Protein AF-A0A965DMS8-F1 (afdb_monomer_lite)

Structure (mmCIF, N/CA/C/O backbone):
data_AF-A0A965DMS8-F1
#
_entry.id   AF-A0A965DMS8-F1
#
loop_
_atom_site.group_PDB
_atom_site.id
_atom_site.type_symbol
_atom_site.label_atom_id
_atom_site.label_alt_id
_atom_site.label_comp_id
_atom_site.label_asym_id
_atom_site.label_entity_id
_atom_site.label_seq_id
_atom_site.pdbx_PDB_ins_code
_atom_site.Cartn_x
_atom_site.Cartn_y
_atom_site.Cartn_z
_atom_site.occupancy
_atom_site.B_iso_or_equiv
_atom_site.auth_seq_id
_atom_site.auth_comp_id
_atom_site.auth_asym_id
_atom_site.auth_atom_id
_atom_site.pdbx_PDB_model_num
ATOM 1 N N . TRP A 1 1 ? -7.672 2.895 0.050 1.00 84.56 1 TRP A N 1
ATOM 2 C CA . TRP A 1 1 ? -6.304 2.354 0.123 1.00 84.56 1 TRP A CA 1
ATOM 3 C C . TRP A 1 1 ? -5.366 3.341 -0.479 1.00 84.56 1 TRP A C 1
ATOM 5 O O . TRP A 1 1 ? -5.833 4.090 -1.335 1.00 84.56 1 TRP A O 1
ATOM 15 N N . THR A 1 2 ? -4.100 3.275 -0.081 1.00 89.44 2 THR A N 1
ATOM 16 C CA . THR A 1 2 ? -3.085 4.033 -0.787 1.00 89.44 2 THR A CA 1
ATOM 17 C C . THR A 1 2 ? -2.890 3.461 -2.192 1.00 89.44 2 THR A C 1
ATOM 19 O O . THR A 1 2 ? -2.900 2.234 -2.360 1.00 89.44 2 THR A O 1
ATOM 22 N N . LYS A 1 3 ? -2.852 4.316 -3.214 1.00 90.88 3 LYS A N 1
ATOM 23 C CA . LYS A 1 3 ? -2.741 3.919 -4.621 1.00 90.88 3 LYS A CA 1
ATOM 24 C C . LYS A 1 3 ? -2.423 5.121 -5.509 1.00 90.88 3 LYS A C 1
ATOM 26 O O . LYS A 1 3 ? -3.055 6.159 -5.393 1.00 90.88 3 LYS A O 1
ATOM 31 N N . GLY A 1 4 ? -1.693 4.861 -6.584 1.00 91.69 4 GLY A N 1
ATOM 32 C CA . GLY A 1 4 ? -1.587 5.824 -7.670 1.00 91.69 4 GLY A CA 1
ATOM 33 C C . GLY A 1 4 ? -1.020 5.225 -8.941 1.00 91.69 4 GLY A C 1
ATOM 34 O O . GLY A 1 4 ? -1.106 4.011 -9.176 1.00 91.69 4 GLY A O 1
ATOM 35 N N . HIS A 1 5 ? -0.553 6.102 -9.819 1.00 93.31 5 HIS A N 1
ATOM 36 C CA . HIS A 1 5 ? 0.000 5.715 -11.107 1.00 93.31 5 HIS A CA 1
ATOM 37 C C . HIS A 1 5 ? 1.501 5.508 -10.986 1.00 93.31 5 HIS A C 1
ATOM 39 O O . HIS A 1 5 ? 2.166 6.130 -10.166 1.00 93.31 5 HIS A O 1
ATOM 45 N N . ARG A 1 6 ? 2.036 4.646 -11.849 1.00 94.75 6 ARG A N 1
ATOM 46 C CA . ARG A 1 6 ? 3.479 4.541 -11.996 1.00 94.75 6 ARG A CA 1
ATOM 47 C C . ARG A 1 6 ? 4.026 5.818 -12.617 1.00 94.75 6 ARG A C 1
ATOM 49 O O . ARG A 1 6 ? 3.503 6.271 -13.636 1.00 94.75 6 ARG A O 1
ATOM 56 N N . GLU A 1 7 ? 5.102 6.317 -12.037 1.00 94.06 7 GLU A N 1
ATOM 57 C CA . GLU A 1 7 ? 5.866 7.448 -12.545 1.00 94.06 7 GLU A CA 1
ATOM 58 C C . GLU A 1 7 ? 7.184 6.990 -13.175 1.00 94.06 7 GLU A C 1
ATOM 60 O O . GLU A 1 7 ? 7.650 5.872 -12.947 1.00 94.06 7 GLU A O 1
ATOM 65 N N . ASP A 1 8 ? 7.813 7.867 -13.962 1.00 95.38 8 ASP A N 1
ATOM 66 C CA . ASP A 1 8 ? 9.088 7.575 -14.635 1.00 95.38 8 ASP A CA 1
ATOM 67 C C . ASP A 1 8 ? 10.230 7.284 -13.646 1.00 95.38 8 ASP A C 1
ATOM 69 O O . ASP A 1 8 ? 11.196 6.602 -13.990 1.00 95.38 8 ASP A O 1
ATOM 73 N N . VAL A 1 9 ? 10.115 7.783 -12.411 1.00 93.50 9 VAL A N 1
ATOM 74 C CA . VAL A 1 9 ? 11.076 7.538 -11.325 1.00 93.50 9 VAL A CA 1
ATOM 75 C C . VAL A 1 9 ? 10.934 6.147 -10.701 1.00 93.50 9 VAL A C 1
ATOM 77 O O . VAL A 1 9 ? 11.868 5.670 -10.056 1.00 93.50 9 VAL A O 1
ATOM 80 N N . ASP A 1 10 ? 9.801 5.473 -10.912 1.00 94.62 10 ASP A N 1
ATOM 81 C CA . ASP A 1 10 ? 9.531 4.160 -10.340 1.00 94.62 10 ASP A CA 1
ATOM 82 C C . ASP A 1 10 ? 10.157 3.066 -11.221 1.00 94.62 10 ASP A C 1
ATOM 84 O O . ASP A 1 10 ? 9.697 2.776 -12.338 1.00 94.62 10 ASP A O 1
ATOM 88 N N . ALA A 1 11 ? 11.194 2.397 -10.711 1.00 94.44 11 ALA A N 1
ATOM 89 C CA . ALA A 1 11 ? 11.857 1.311 -11.432 1.00 94.44 11 ALA A CA 1
ATOM 90 C C . ALA A 1 11 ? 10.934 0.089 -11.604 1.00 94.44 11 ALA A C 1
ATOM 92 O O . ALA A 1 11 ? 10.925 -0.555 -12.660 1.00 94.44 11 ALA A O 1
ATOM 93 N N . THR A 1 12 ? 10.107 -0.197 -10.599 1.00 94.75 12 THR A N 1
ATOM 94 C CA . THR A 1 12 ? 9.152 -1.307 -10.569 1.00 94.75 12 THR A CA 1
ATOM 95 C C . THR A 1 12 ? 7.767 -0.858 -10.094 1.00 94.75 12 THR A C 1
ATOM 97 O O . THR A 1 12 ? 7.600 0.201 -9.501 1.00 94.75 12 THR A O 1
ATOM 100 N N . TRP A 1 13 ? 6.749 -1.697 -10.309 1.00 94.88 13 TRP A N 1
ATOM 101 C CA . TRP A 1 13 ? 5.411 -1.467 -9.744 1.00 94.88 13 TRP A CA 1
ATOM 102 C C . TRP A 1 13 ? 5.380 -1.538 -8.214 1.00 94.88 13 TRP A C 1
ATOM 104 O O . TRP A 1 13 ? 4.491 -0.956 -7.595 1.00 94.88 13 TRP A O 1
ATOM 114 N N . LEU A 1 14 ? 6.334 -2.252 -7.608 1.00 95.06 14 LEU A N 1
ATOM 115 C CA . LEU A 1 14 ? 6.478 -2.262 -6.161 1.00 95.06 14 LEU A CA 1
ATOM 116 C C . LEU A 1 14 ? 6.991 -0.904 -5.664 1.00 95.06 14 LEU A C 1
ATOM 118 O O . LEU A 1 14 ? 6.480 -0.407 -4.666 1.00 95.06 14 LEU A O 1
ATOM 122 N N . ASP A 1 15 ? 7.929 -0.279 -6.382 1.00 95.50 15 ASP A N 1
ATOM 123 C CA . ASP A 1 15 ? 8.423 1.062 -6.040 1.00 95.50 15 ASP A CA 1
ATOM 124 C C . ASP A 1 15 ? 7.291 2.093 -6.079 1.00 95.50 15 ASP A C 1
ATOM 126 O O . ASP A 1 15 ? 7.159 2.877 -5.142 1.00 95.50 15 ASP A O 1
ATOM 130 N N . THR A 1 16 ? 6.401 2.006 -7.079 1.00 96.56 16 THR A N 1
ATOM 131 C CA . THR A 1 16 ? 5.156 2.792 -7.110 1.00 96.56 16 THR A CA 1
ATOM 132 C C . THR A 1 16 ? 4.340 2.577 -5.837 1.00 96.56 16 THR A C 1
ATOM 134 O O . THR A 1 16 ? 3.965 3.536 -5.177 1.00 96.56 16 THR A O 1
ATOM 137 N N . ALA A 1 17 ? 4.081 1.326 -5.442 1.00 94.88 17 ALA A N 1
ATOM 138 C CA . ALA A 1 17 ? 3.291 1.050 -4.242 1.00 94.88 17 ALA A CA 1
ATOM 139 C C . ALA A 1 17 ? 3.944 1.619 -2.966 1.00 94.88 17 ALA A C 1
ATOM 141 O O . ALA A 1 17 ? 3.247 2.164 -2.111 1.00 94.88 17 ALA A O 1
ATOM 142 N N . ILE A 1 18 ? 5.272 1.526 -2.845 1.00 95.38 18 ILE A N 1
ATOM 143 C CA . ILE A 1 18 ? 6.028 2.059 -1.703 1.00 95.38 18 ILE A CA 1
ATOM 144 C C . ILE A 1 18 ? 5.971 3.593 -1.670 1.00 95.38 18 ILE A C 1
ATOM 146 O O . ILE A 1 18 ? 5.745 4.161 -0.598 1.00 95.38 18 ILE A O 1
ATOM 150 N N . ARG A 1 19 ? 6.155 4.259 -2.820 1.00 95.69 19 ARG A N 1
ATOM 151 C CA . ARG A 1 19 ? 6.075 5.722 -2.941 1.00 95.69 19 ARG A CA 1
ATOM 152 C C . ARG A 1 19 ? 4.690 6.232 -2.553 1.00 95.69 19 ARG A C 1
ATOM 154 O O . ARG A 1 19 ? 4.595 7.090 -1.683 1.00 95.69 19 ARG A O 1
ATOM 161 N N . GLU A 1 20 ? 3.637 5.642 -3.108 1.00 95.06 20 GLU A N 1
ATOM 162 C CA . GLU A 1 20 ? 2.247 6.038 -2.841 1.00 95.06 20 GLU A CA 1
ATOM 163 C C . GLU A 1 20 ? 1.874 5.860 -1.359 1.00 95.06 20 GLU A C 1
ATOM 165 O O . GLU A 1 20 ? 1.209 6.707 -0.769 1.00 95.06 20 GLU A O 1
ATOM 170 N N . VAL A 1 21 ? 2.357 4.799 -0.693 1.00 92.62 21 VAL A N 1
ATOM 171 C CA . VAL A 1 21 ? 2.179 4.660 0.766 1.00 92.62 21 VAL A CA 1
ATOM 172 C C . VAL A 1 21 ? 2.828 5.831 1.508 1.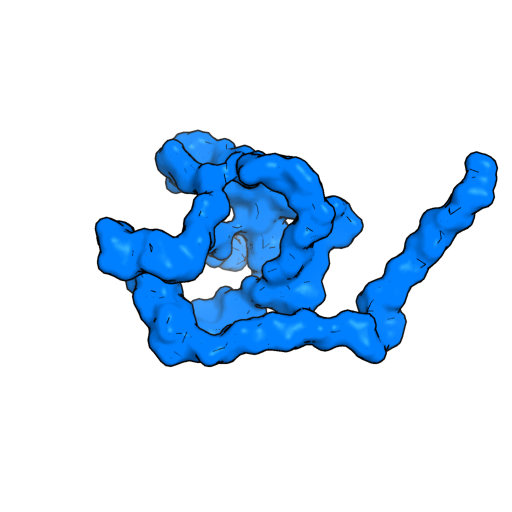00 92.62 21 VAL A C 1
ATOM 174 O O . VAL A 1 21 ? 2.217 6.391 2.422 1.00 92.62 21 VAL A O 1
ATOM 177 N N . LYS A 1 22 ? 4.039 6.232 1.119 1.00 92.12 22 LYS A N 1
ATOM 178 C CA . LYS A 1 22 ? 4.733 7.356 1.749 1.00 92.12 22 LYS A CA 1
ATOM 179 C C . LYS A 1 22 ? 4.017 8.685 1.502 1.00 92.12 22 LYS A C 1
ATOM 181 O O . LYS A 1 22 ? 3.864 9.457 2.444 1.00 92.12 22 LYS A O 1
ATOM 186 N N . GLU A 1 23 ? 3.576 8.944 0.278 1.00 90.88 23 GLU A N 1
ATOM 187 C CA . GLU A 1 23 ? 2.922 10.199 -0.115 1.00 90.88 23 GLU A CA 1
ATOM 188 C C . GLU A 1 23 ? 1.537 10.353 0.522 1.00 90.88 23 GLU A C 1
ATOM 190 O O . GLU A 1 23 ? 1.213 11.409 1.066 1.00 90.88 23 GLU A O 1
ATOM 195 N N . GLU A 1 24 ? 0.744 9.282 0.537 1.00 90.50 24 GLU A N 1
ATOM 196 C CA . GLU A 1 24 ? -0.658 9.353 0.947 1.00 90.50 24 GLU A CA 1
ATOM 197 C C . GLU A 1 24 ? -0.890 9.034 2.431 1.00 90.50 24 GLU A C 1
ATOM 199 O O . GLU A 1 24 ? -1.960 9.341 2.956 1.00 90.50 24 GLU A O 1
ATOM 204 N N . SER A 1 25 ? 0.073 8.403 3.116 1.00 89.25 25 SER A N 1
ATOM 205 C CA . SER A 1 25 ? -0.058 8.043 4.541 1.00 89.25 25 SER A CA 1
ATOM 206 C C . SER A 1 25 ? 1.100 8.490 5.437 1.00 89.25 25 SER A C 1
ATOM 208 O O . SER A 1 25 ? 0.999 8.403 6.666 1.00 89.25 25 SER A O 1
ATOM 210 N N . GLY A 1 26 ? 2.203 8.960 4.846 1.00 89.25 26 GLY A N 1
ATOM 211 C CA . GLY A 1 26 ? 3.418 9.334 5.568 1.00 89.25 26 GLY A CA 1
ATOM 212 C C . GLY A 1 26 ? 4.226 8.146 6.097 1.00 89.25 26 GLY A C 1
ATOM 213 O O . GLY A 1 26 ? 5.179 8.356 6.848 1.00 89.25 26 GLY A O 1
ATOM 214 N N . PHE A 1 27 ? 3.854 6.909 5.755 1.00 90.69 27 PHE A N 1
ATOM 215 C CA . PHE A 1 27 ? 4.514 5.704 6.251 1.00 90.69 27 PHE A CA 1
ATOM 216 C C . PHE A 1 27 ? 5.680 5.267 5.370 1.00 90.69 27 PHE A C 1
ATOM 218 O O . PHE A 1 27 ? 5.598 5.257 4.144 1.00 90.69 27 PHE A O 1
ATOM 225 N N . GLU A 1 28 ? 6.759 4.833 6.013 1.00 91.19 28 GLU A N 1
ATOM 226 C CA . GLU A 1 28 ? 7.983 4.393 5.349 1.00 91.19 28 GLU A CA 1
ATOM 227 C C . GLU A 1 28 ? 8.214 2.885 5.546 1.00 91.19 28 GLU A C 1
ATOM 229 O O . GLU A 1 28 ? 8.098 2.354 6.656 1.00 91.19 28 GLU A O 1
ATOM 234 N N . LEU A 1 29 ? 8.559 2.185 4.458 1.00 91.06 29 LEU A N 1
ATOM 235 C CA . LEU A 1 29 ? 8.877 0.754 4.484 1.00 91.06 29 LEU A CA 1
ATOM 236 C C . LEU A 1 29 ? 10.092 0.490 5.388 1.00 91.06 29 LEU A C 1
ATOM 238 O O . LEU A 1 29 ? 11.095 1.196 5.317 1.00 91.06 29 LEU A O 1
ATOM 242 N N . GLY A 1 30 ? 9.996 -0.532 6.239 1.00 88.12 30 GLY A N 1
ATOM 243 C CA . GLY A 1 30 ? 11.027 -0.918 7.206 1.00 88.12 30 GLY A CA 1
ATOM 244 C C . GLY A 1 30 ? 11.086 -0.052 8.467 1.00 88.12 30 GLY A C 1
ATOM 245 O O . GLY A 1 30 ? 11.826 -0.376 9.392 1.00 88.12 30 GLY A O 1
ATOM 246 N N . LYS A 1 31 ? 10.287 1.020 8.533 1.00 86.88 31 LYS A N 1
ATOM 247 C CA . LYS A 1 31 ? 10.159 1.894 9.707 1.00 86.88 31 LYS A CA 1
ATOM 248 C C . LYS A 1 31 ? 8.757 1.843 10.296 1.00 86.88 31 LYS A C 1
ATOM 250 O O . LYS A 1 31 ? 8.606 1.609 11.489 1.00 86.88 31 LYS A O 1
ATOM 255 N N . ASP A 1 32 ? 7.742 2.045 9.459 1.00 89.31 32 ASP A N 1
ATOM 256 C CA . ASP A 1 32 ? 6.342 2.068 9.881 1.00 89.31 32 ASP A CA 1
ATOM 257 C C . ASP A 1 32 ? 5.598 0.776 9.496 1.00 89.31 32 ASP A C 1
ATOM 259 O O . ASP A 1 32 ? 4.661 0.369 10.184 1.00 89.31 32 ASP A O 1
ATOM 263 N N . TYR A 1 33 ? 6.019 0.096 8.423 1.00 89.19 33 TYR A N 1
ATOM 264 C CA . TYR A 1 33 ? 5.402 -1.149 7.947 1.00 89.19 33 TYR A CA 1
ATOM 265 C C . TYR A 1 33 ? 6.383 -2.063 7.194 1.00 89.19 33 TYR A C 1
ATOM 267 O O . TYR A 1 33 ? 7.435 -1.609 6.747 1.00 89.19 33 TYR A O 1
ATOM 275 N N . TRP A 1 34 ? 6.054 -3.354 7.070 1.00 88.38 34 TRP A N 1
ATOM 276 C CA . TRP A 1 34 ? 6.754 -4.352 6.238 1.00 88.38 34 TRP A CA 1
ATOM 277 C C . TRP A 1 34 ? 5.774 -4.887 5.212 1.00 88.38 34 TRP A C 1
ATOM 279 O O . TRP A 1 34 ? 4.569 -4.961 5.460 1.00 88.38 34 TRP A O 1
ATOM 289 N N . LEU A 1 35 ? 6.310 -5.315 4.077 1.00 89.31 35 LEU A N 1
ATOM 290 C CA . LEU A 1 35 ? 5.556 -6.077 3.097 1.00 89.31 35 LEU A CA 1
ATOM 291 C C . LEU A 1 35 ? 5.385 -7.513 3.588 1.00 89.31 35 LEU A C 1
ATOM 293 O O . LEU A 1 35 ? 6.327 -8.161 4.028 1.00 89.31 35 LEU A O 1
ATOM 297 N N . CYS A 1 36 ? 4.164 -8.010 3.471 1.00 84.44 36 CYS A N 1
ATOM 298 C CA . CYS A 1 36 ? 3.803 -9.395 3.738 1.00 84.44 36 CYS A CA 1
ATOM 299 C C . CYS A 1 36 ? 3.933 -10.272 2.489 1.00 84.44 36 CYS A C 1
ATOM 301 O O . CYS A 1 36 ? 3.994 -11.493 2.599 1.00 84.44 36 CYS A O 1
ATOM 303 N N . THR A 1 37 ? 3.955 -9.654 1.306 1.00 81.69 37 THR A N 1
ATOM 304 C CA . THR A 1 37 ? 3.966 -10.333 0.009 1.00 81.69 37 THR A CA 1
ATOM 305 C C . THR A 1 37 ? 5.118 -9.820 -0.846 1.00 81.69 37 THR A C 1
ATOM 307 O O . THR A 1 37 ? 5.202 -8.620 -1.104 1.00 81.69 37 THR A O 1
ATOM 310 N N . SER A 1 38 ? 5.968 -10.722 -1.339 1.00 79.50 38 SER A N 1
ATOM 311 C CA . SER A 1 38 ? 7.037 -10.390 -2.294 1.00 79.50 38 SER A CA 1
ATOM 312 C C . SER A 1 38 ? 6.510 -10.148 -3.717 1.00 79.50 38 SER A C 1
ATOM 314 O O . SER A 1 38 ? 7.088 -9.368 -4.471 1.00 79.50 38 SER A O 1
ATOM 316 N N . ALA A 1 39 ? 5.378 -10.763 -4.075 1.00 85.44 39 ALA A N 1
ATOM 317 C CA . ALA A 1 39 ? 4.689 -10.584 -5.353 1.00 85.44 39 ALA A CA 1
ATOM 318 C C . ALA A 1 39 ? 3.318 -9.908 -5.164 1.00 85.44 39 ALA A C 1
ATOM 320 O O . ALA A 1 39 ? 2.688 -10.103 -4.121 1.00 85.44 39 ALA A O 1
ATOM 321 N N . PRO A 1 40 ? 2.824 -9.145 -6.158 1.00 88.38 40 PRO A N 1
ATOM 322 C CA . PRO A 1 40 ? 1.511 -8.532 -6.062 1.00 88.38 40 PRO A CA 1
ATOM 323 C C . PRO A 1 40 ? 0.389 -9.560 -6.157 1.00 88.38 40 PRO A C 1
ATOM 325 O O . PRO A 1 40 ? 0.452 -10.520 -6.926 1.00 88.38 40 PRO A O 1
ATOM 328 N N . VAL A 1 41 ? -0.706 -9.267 -5.468 1.00 85.00 41 VAL A N 1
ATOM 329 C CA . VAL A 1 41 ? -2.014 -9.855 -5.730 1.00 85.00 41 VAL A CA 1
ATOM 330 C C . VAL A 1 41 ? -2.735 -8.985 -6.753 1.00 85.00 41 VAL A C 1
ATOM 332 O O . VAL A 1 41 ? -2.803 -7.764 -6.618 1.00 85.00 41 VAL A O 1
ATOM 335 N N . GLN A 1 42 ? -3.283 -9.603 -7.795 1.00 84.75 42 GLN A N 1
ATOM 336 C CA . GLN A 1 42 ? -4.062 -8.887 -8.797 1.00 84.75 42 GLN A CA 1
ATOM 337 C C . GLN A 1 42 ? -5.545 -8.867 -8.410 1.00 84.75 42 GLN A C 1
ATOM 339 O O . GLN A 1 42 ? -6.176 -9.921 -8.320 1.00 84.75 42 GLN A O 1
ATOM 344 N N . TRP A 1 43 ? -6.119 -7.673 -8.250 1.00 82.56 43 TRP A N 1
ATOM 345 C CA . TRP A 1 43 ? -7.568 -7.481 -8.131 1.00 82.56 43 TRP A CA 1
ATOM 346 C C . TRP A 1 43 ? -8.060 -6.706 -9.355 1.00 82.56 43 TRP A C 1
ATOM 348 O O . TRP A 1 43 ? -7.643 -5.576 -9.628 1.00 82.56 43 TRP A O 1
ATOM 358 N N . GLY A 1 44 ? -8.871 -7.375 -10.177 1.00 81.19 44 GLY A N 1
ATOM 359 C CA . GLY A 1 44 ? -9.292 -6.851 -11.473 1.00 81.19 44 GLY A CA 1
ATOM 360 C C . GLY A 1 44 ? -8.100 -6.567 -12.398 1.00 81.19 44 GLY A C 1
ATOM 361 O O . GLY A 1 44 ? -7.400 -7.477 -12.841 1.00 81.19 44 GLY A O 1
ATOM 362 N N . LYS A 1 45 ? -7.883 -5.287 -12.724 1.00 84.38 45 LYS A N 1
ATOM 363 C CA . LYS A 1 45 ? -6.776 -4.821 -13.586 1.00 84.38 45 LYS A CA 1
ATOM 364 C C . LYS A 1 45 ? -5.603 -4.219 -12.805 1.00 84.38 45 LYS A C 1
ATOM 366 O O . LYS A 1 45 ? -4.684 -3.690 -13.422 1.00 84.38 45 LYS A O 1
ATOM 371 N N . ARG A 1 46 ? -5.668 -4.219 -11.473 1.00 87.19 46 ARG A N 1
ATOM 372 C CA . ARG A 1 46 ? -4.722 -3.521 -10.599 1.00 87.19 46 ARG A CA 1
ATOM 373 C C . ARG A 1 46 ? -3.899 -4.523 -9.797 1.00 87.19 46 ARG A C 1
ATOM 375 O O . ARG A 1 46 ? -4.370 -5.615 -9.483 1.00 87.19 46 ARG A O 1
ATOM 382 N N . LEU A 1 47 ? -2.670 -4.126 -9.492 1.00 90.12 47 LEU A N 1
ATOM 383 C CA . LEU A 1 47 ? -1.729 -4.878 -8.672 1.00 90.12 47 LEU A CA 1
ATOM 384 C C . LEU A 1 47 ? -1.732 -4.299 -7.259 1.00 90.12 47 LEU A C 1
ATOM 386 O O . LEU A 1 47 ? -1.718 -3.080 -7.098 1.00 90.12 47 LEU A O 1
ATOM 390 N N . TYR A 1 48 ? -1.738 -5.173 -6.260 1.00 88.62 48 TYR A N 1
ATOM 391 C CA . TYR A 1 48 ? -1.766 -4.806 -4.853 1.00 88.62 48 TYR A CA 1
ATOM 392 C C . TYR A 1 48 ? -0.713 -5.577 -4.081 1.00 88.62 48 TYR A C 1
ATOM 394 O O . TYR A 1 48 ? -0.569 -6.785 -4.244 1.00 88.62 48 TYR A O 1
ATOM 402 N N . TRP A 1 49 ? -0.019 -4.879 -3.195 1.00 90.81 49 TRP A N 1
ATOM 403 C CA . TRP A 1 49 ? 0.847 -5.485 -2.197 1.00 90.81 49 TRP A CA 1
ATOM 404 C C . TRP A 1 49 ? 0.198 -5.336 -0.834 1.00 90.81 49 TRP A C 1
ATOM 406 O O . TRP A 1 49 ? -0.504 -4.360 -0.564 1.00 90.81 49 TRP A O 1
ATOM 416 N N . GLN A 1 50 ? 0.416 -6.328 0.019 1.00 87.62 50 GLN A N 1
ATOM 417 C CA . GLN A 1 50 ? -0.101 -6.319 1.378 1.00 87.62 50 GLN A CA 1
ATOM 418 C C . GLN A 1 50 ? 1.062 -6.109 2.336 1.00 87.62 50 GLN A C 1
ATOM 420 O O . GLN A 1 50 ? 2.148 -6.651 2.136 1.00 87.62 50 GLN A O 1
ATOM 425 N N . GLY A 1 51 ? 0.827 -5.319 3.376 1.00 87.00 51 GLY A N 1
ATOM 426 C CA . GLY A 1 51 ? 1.805 -5.045 4.414 1.00 87.00 51 GLY A CA 1
ATOM 427 C C . GLY A 1 51 ? 1.162 -4.980 5.789 1.00 87.00 51 GLY A C 1
ATOM 428 O O . GLY A 1 51 ? -0.061 -4.883 5.914 1.00 87.00 51 GLY A O 1
ATOM 429 N N . ILE A 1 52 ? 2.005 -5.047 6.810 1.00 86.06 52 ILE A N 1
ATOM 430 C CA . ILE A 1 52 ? 1.627 -4.928 8.214 1.00 86.06 52 ILE A CA 1
ATOM 431 C C . ILE A 1 52 ? 2.383 -3.760 8.833 1.00 86.06 52 ILE A C 1
ATOM 433 O O . ILE A 1 52 ? 3.577 -3.595 8.594 1.00 86.06 52 ILE A O 1
ATOM 437 N N . THR A 1 53 ? 1.690 -2.945 9.616 1.00 86.06 53 THR A N 1
ATOM 438 C CA . THR A 1 53 ? 2.286 -1.811 10.326 1.00 86.06 53 THR A CA 1
ATOM 439 C C . THR A 1 53 ? 2.844 -2.244 11.681 1.00 86.06 53 THR A C 1
ATOM 441 O O . THR A 1 53 ? 2.178 -2.997 12.390 1.00 86.06 53 THR A O 1
ATOM 444 N N . PHE A 1 54 ? 4.018 -1.743 12.075 1.00 78.00 54 PHE A N 1
ATOM 445 C CA . PHE A 1 54 ? 4.612 -1.990 13.411 1.00 78.00 54 PHE A CA 1
ATOM 446 C C . PHE A 1 54 ? 4.164 -1.001 14.462 1.00 78.00 54 PHE A C 1
ATOM 448 O O . PHE A 1 54 ? 4.400 -1.204 15.649 1.00 78.00 54 PHE A O 1
ATOM 455 N N . THR A 1 55 ? 3.617 0.118 14.012 1.00 59.34 55 THR A N 1
ATOM 456 C CA . THR A 1 55 ? 3.590 1.309 14.831 1.00 59.34 55 THR A CA 1
ATOM 457 C C . THR A 1 55 ? 2.418 1.291 15.795 1.00 59.34 55 THR A C 1
ATOM 459 O O . THR A 1 55 ? 1.269 1.085 15.413 1.00 59.34 55 THR A O 1
ATOM 462 N N . ASP A 1 56 ? 2.721 1.695 17.012 1.00 62.91 56 ASP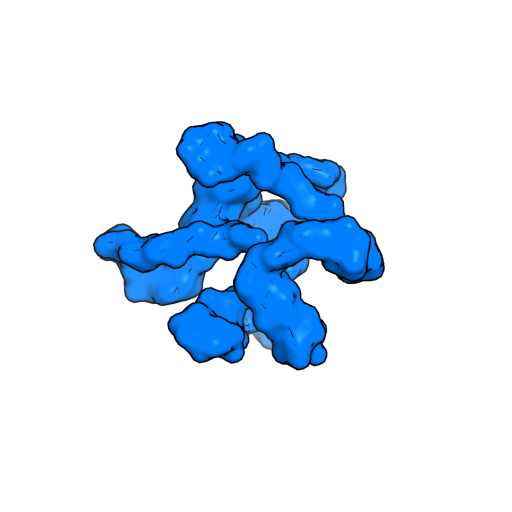 A N 1
ATOM 463 C CA . ASP A 1 56 ? 1.847 2.384 17.949 1.00 62.91 56 ASP A CA 1
ATOM 464 C C . ASP A 1 56 ? 1.383 3.775 17.457 1.00 62.91 56 ASP A C 1
ATOM 466 O O . ASP A 1 56 ? 0.540 4.396 18.106 1.00 62.91 56 ASP A O 1
ATOM 470 N N . LYS A 1 57 ? 1.867 4.274 16.302 1.00 59.03 57 LYS A N 1
ATOM 471 C CA . LYS A 1 57 ? 1.333 5.487 15.656 1.00 59.03 57 LYS A CA 1
ATOM 472 C C . LYS A 1 57 ? -0.151 5.290 15.321 1.00 59.03 57 LYS A C 1
ATOM 474 O O . LYS A 1 57 ? -0.489 4.465 14.470 1.00 59.03 57 LYS A O 1
ATOM 479 N N . PRO A 1 58 ? -1.053 6.075 15.929 1.00 62.84 58 PRO A N 1
ATOM 480 C CA . PRO A 1 58 ? -2.474 5.763 15.869 1.00 62.84 58 PRO A CA 1
ATOM 481 C C . PRO A 1 58 ? -3.139 6.197 14.559 1.00 62.84 58 PRO A C 1
ATOM 483 O O . PRO A 1 58 ? -4.222 5.701 14.252 1.00 62.84 58 PRO A O 1
ATOM 486 N N . VAL A 1 59 ? -2.541 7.115 13.785 1.00 72.12 59 VAL A N 1
ATOM 487 C CA . VAL A 1 59 ? -3.220 7.735 12.637 1.00 72.12 59 VAL A CA 1
ATOM 488 C C . VAL A 1 59 ? -2.230 8.040 11.501 1.00 72.12 59 VAL A C 1
ATOM 490 O O . VAL A 1 59 ? -1.256 8.758 11.738 1.00 72.12 59 VAL A O 1
ATOM 493 N N . PRO A 1 60 ? -2.444 7.509 10.282 1.00 81.06 60 PRO A N 1
ATOM 494 C CA . PRO A 1 60 ? -1.699 7.933 9.099 1.00 81.06 60 PRO A CA 1
ATOM 495 C C . PRO A 1 60 ? -1.925 9.423 8.799 1.00 81.06 60 PRO A C 1
ATOM 497 O O . PRO A 1 60 ? -2.985 9.972 9.094 1.00 81.06 60 PRO A O 1
ATOM 500 N N . VAL A 1 61 ? -0.935 10.085 8.205 1.00 80.44 61 VAL A N 1
ATOM 501 C CA . VAL A 1 61 ? -1.041 11.495 7.799 1.00 80.44 61 VAL A CA 1
ATOM 502 C C . VAL A 1 61 ? -1.276 11.526 6.298 1.00 80.44 61 VAL A C 1
ATOM 504 O O . VAL A 1 61 ? -0.475 10.966 5.559 1.00 80.44 61 VAL A O 1
ATOM 507 N N . HIS A 1 62 ? -2.357 12.160 5.844 1.00 81.06 62 HIS A N 1
ATOM 508 C CA . HIS A 1 62 ? -2.635 12.259 4.412 1.00 81.06 62 HIS A CA 1
ATOM 509 C C . HIS A 1 62 ? -2.142 13.566 3.812 1.00 81.06 62 HIS A C 1
ATOM 511 O O . HIS A 1 62 ? -2.090 14.601 4.476 1.00 81.06 62 HIS A O 1
ATOM 517 N N . ASN A 1 63 ? -1.853 13.508 2.516 1.00 77.56 63 ASN A N 1
ATOM 518 C CA . ASN A 1 63 ? -1.743 14.682 1.673 1.00 77.56 63 ASN A CA 1
ATOM 519 C C . ASN A 1 63 ? -3.143 15.285 1.449 1.00 77.56 63 ASN A C 1
ATOM 521 O O . ASN A 1 63 ? -3.955 14.743 0.695 1.00 77.56 63 ASN A O 1
ATOM 525 N N . GLU A 1 64 ? -3.429 16.411 2.105 1.00 80.25 64 GLU A N 1
ATOM 526 C CA . GLU A 1 64 ? -4.725 17.114 2.038 1.00 80.25 64 GLU A CA 1
ATOM 527 C C . GLU A 1 64 ? -5.074 17.623 0.627 1.00 80.25 64 GLU A C 1
ATOM 529 O O . GLU A 1 64 ? -6.229 17.940 0.345 1.00 80.25 64 GLU A O 1
ATOM 534 N N . ASN A 1 65 ? -4.094 17.689 -0.283 1.00 81.00 65 ASN A N 1
ATOM 535 C CA . ASN A 1 65 ? -4.342 18.070 -1.674 1.00 81.00 65 ASN A CA 1
ATOM 536 C C . ASN A 1 65 ? -4.939 16.928 -2.513 1.00 81.00 65 ASN A C 1
ATOM 538 O O . ASN A 1 65 ? -5.487 17.186 -3.584 1.00 81.00 65 ASN A O 1
ATOM 542 N N . GLU A 1 66 ? -4.837 15.681 -2.049 1.00 74.38 66 GLU A N 1
ATOM 543 C CA . GLU A 1 66 ? -5.249 14.486 -2.800 1.00 74.38 66 GLU A CA 1
ATOM 544 C C . GLU A 1 66 ? -6.423 13.762 -2.145 1.00 74.38 66 GLU A C 1
ATOM 546 O O . GLU A 1 66 ? -7.304 13.246 -2.838 1.00 74.38 66 GLU A O 1
ATOM 551 N N . HIS A 1 67 ? -6.484 13.777 -0.813 1.00 80.06 67 HIS A N 1
ATOM 552 C CA . HIS A 1 67 ? -7.508 13.077 -0.044 1.00 80.06 67 HIS A CA 1
ATOM 553 C C . HIS A 1 67 ? -8.158 14.003 0.975 1.00 80.06 67 HIS A C 1
ATOM 555 O O . HIS A 1 67 ? -7.542 14.930 1.480 1.00 80.06 67 HIS A O 1
ATOM 561 N N . THR A 1 68 ? -9.420 13.735 1.309 1.00 83.06 68 THR A N 1
ATOM 562 C CA . THR A 1 68 ? -10.120 14.464 2.382 1.00 83.06 68 THR A CA 1
ATOM 563 C C . THR A 1 68 ? -9.807 13.893 3.765 1.00 83.06 68 THR A C 1
ATOM 565 O O . THR A 1 68 ? -9.993 14.576 4.769 1.00 83.06 68 THR A O 1
ATOM 568 N N . ASN A 1 69 ? -9.438 12.610 3.840 1.00 83.75 69 ASN A N 1
ATOM 569 C CA . ASN A 1 69 ? -9.084 11.948 5.091 1.00 83.75 69 ASN A CA 1
ATOM 570 C C . ASN A 1 69 ? -8.385 10.603 4.837 1.00 83.75 69 ASN A C 1
ATOM 572 O O . ASN A 1 69 ? -8.579 9.983 3.789 1.00 83.75 69 ASN A O 1
ATOM 576 N N . ILE A 1 70 ? -7.672 10.105 5.846 1.00 86.88 70 ILE A N 1
ATOM 577 C CA . ILE A 1 70 ? -7.132 8.746 5.913 1.00 86.88 70 ILE A CA 1
ATOM 578 C C . ILE A 1 70 ? -7.322 8.189 7.325 1.00 86.88 70 ILE A C 1
ATOM 580 O O . ILE A 1 70 ? -7.311 8.924 8.309 1.00 86.88 70 ILE A O 1
ATOM 584 N N . GLY A 1 71 ? -7.513 6.880 7.449 1.00 86.75 71 GLY A N 1
ATOM 585 C CA . GLY A 1 71 ? -7.678 6.275 8.761 1.00 86.75 71 GLY A CA 1
ATOM 586 C C . GLY A 1 71 ? -7.797 4.765 8.726 1.00 86.75 71 GLY A C 1
ATOM 587 O O . GLY A 1 71 ? -7.921 4.142 7.668 1.00 86.75 71 GLY A O 1
ATOM 588 N N . TRP A 1 72 ? -7.772 4.194 9.923 1.00 84.94 72 TRP A N 1
ATOM 589 C CA . TRP A 1 72 ? -7.974 2.773 10.143 1.00 84.94 72 TRP A CA 1
ATOM 590 C C . TRP A 1 72 ? -9.457 2.461 10.287 1.00 84.94 72 TRP A C 1
ATOM 592 O O . TRP A 1 72 ? -10.168 3.087 11.071 1.00 84.94 72 TRP A O 1
ATOM 602 N N . PHE A 1 73 ? -9.912 1.452 9.552 1.00 83.81 73 PHE A N 1
ATOM 603 C CA . PHE A 1 73 ? -11.283 0.968 9.614 1.00 83.81 73 PHE A CA 1
ATOM 604 C C . PHE A 1 73 ? -11.266 -0.518 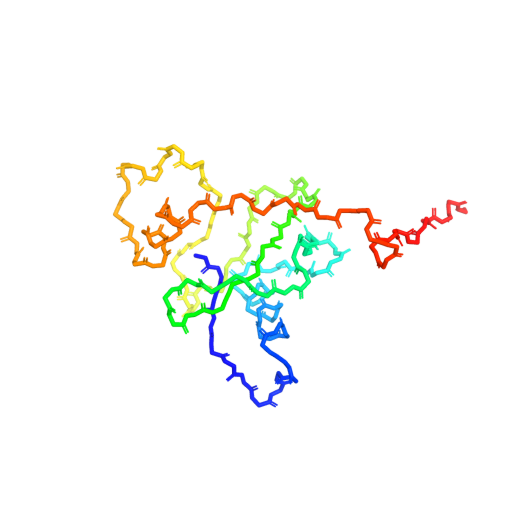9.934 1.00 83.81 73 PHE A C 1
ATOM 606 O O . PHE A 1 73 ? -10.579 -1.297 9.270 1.00 83.81 73 PHE A O 1
ATOM 613 N N . LEU A 1 74 ? -12.048 -0.918 10.936 1.00 83.06 74 LEU A N 1
ATOM 614 C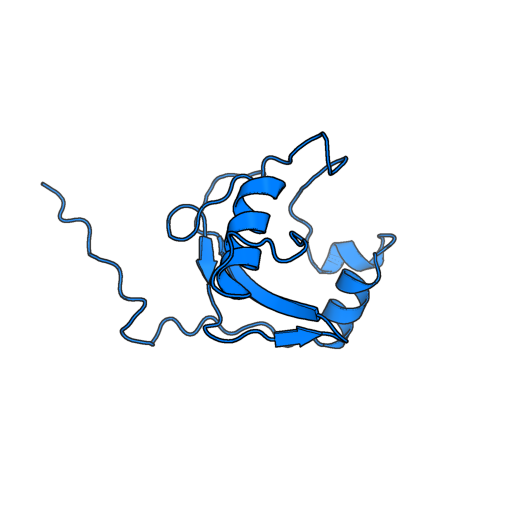 CA . LEU A 1 74 ? -12.299 -2.332 11.175 1.00 83.06 74 LEU A CA 1
ATOM 615 C C . LEU A 1 74 ? -13.056 -2.909 9.978 1.00 83.06 74 LEU A C 1
ATOM 617 O O . LEU A 1 74 ? -13.966 -2.272 9.444 1.00 83.06 74 LEU A O 1
ATOM 621 N N . LYS A 1 75 ? -12.697 -4.129 9.565 1.00 81.25 75 LYS A N 1
ATOM 622 C CA . LYS A 1 75 ? -13.313 -4.796 8.407 1.00 81.25 75 LYS A CA 1
ATOM 623 C C . LYS A 1 75 ? -14.836 -4.909 8.552 1.00 81.25 75 LYS A C 1
ATOM 625 O O . LYS A 1 75 ? -15.549 -4.733 7.571 1.00 81.25 75 LYS A O 1
ATOM 630 N N . GLU A 1 76 ? -15.319 -5.154 9.767 1.00 83.31 76 GLU A N 1
ATOM 631 C CA . GLU A 1 76 ? -16.749 -5.205 10.110 1.00 83.31 76 GLU A CA 1
ATOM 632 C C . GLU A 1 76 ? -17.473 -3.867 9.899 1.00 83.31 76 GLU A C 1
ATOM 634 O O . GLU A 1 76 ? -18.621 -3.848 9.464 1.00 83.31 76 GLU A O 1
ATOM 639 N N . ASN A 1 77 ? -16.782 -2.738 10.083 1.00 84.62 77 ASN A N 1
ATOM 640 C CA . ASN A 1 77 ? -17.368 -1.417 9.859 1.00 84.62 77 ASN A CA 1
ATOM 641 C C . ASN A 1 77 ? -17.579 -1.117 8.370 1.00 84.62 77 ASN A C 1
ATOM 643 O O . ASN A 1 77 ? -18.290 -0.178 8.037 1.00 84.62 77 ASN A O 1
ATOM 647 N N . LEU A 1 78 ? -16.989 -1.892 7.454 1.00 83.44 78 LEU A N 1
ATOM 648 C CA . LEU A 1 78 ? -17.131 -1.647 6.018 1.00 83.44 78 LEU A CA 1
ATOM 649 C C . LEU A 1 78 ? -18.543 -1.933 5.495 1.00 83.44 78 LEU A C 1
ATOM 651 O O . LEU A 1 78 ? -18.889 -1.460 4.417 1.00 83.44 78 LEU A O 1
ATOM 655 N N . GLU A 1 79 ? -19.358 -2.701 6.218 1.00 81.19 79 GLU A N 1
ATOM 656 C CA . GLU A 1 79 ? -20.727 -3.032 5.800 1.00 81.19 79 GLU A CA 1
ATOM 657 C C . GLU A 1 79 ? -21.679 -1.840 5.835 1.00 81.19 79 GLU A C 1
ATOM 659 O O . GLU A 1 79 ? -22.616 -1.782 5.043 1.00 81.19 79 GLU A O 1
ATOM 664 N N . SER A 1 80 ? -21.421 -0.878 6.718 1.00 83.31 80 SER A N 1
ATOM 665 C CA . SER A 1 80 ? -22.242 0.323 6.879 1.00 83.31 80 SER A CA 1
ATOM 666 C C . SER A 1 80 ? -21.745 1.511 6.051 1.00 83.31 80 SER A C 1
ATOM 668 O O . SER A 1 80 ? -22.367 2.575 6.066 1.00 83.31 80 SER A O 1
ATOM 670 N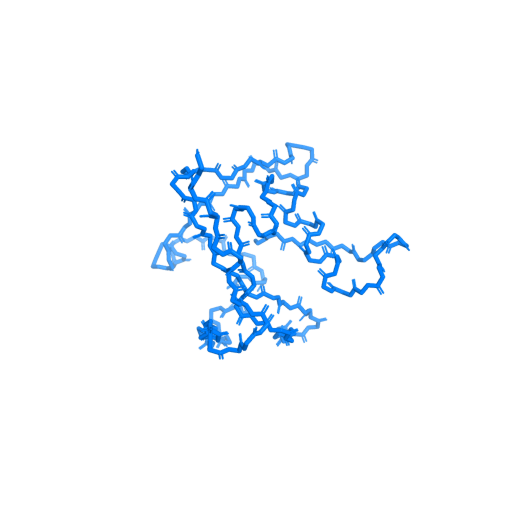 N . LEU A 1 81 ? -20.638 1.351 5.320 1.00 83.44 81 LEU A N 1
ATOM 671 C CA . LEU A 1 81 ? -19.998 2.422 4.564 1.00 83.44 81 LEU A CA 1
ATOM 672 C C . LEU A 1 81 ? -20.325 2.344 3.072 1.00 83.44 81 LEU A C 1
ATOM 674 O O . LEU A 1 81 ? -20.455 1.270 2.488 1.00 83.44 81 LEU A O 1
ATOM 678 N N . LYS A 1 82 ? -20.379 3.511 2.421 1.00 86.94 82 LYS A N 1
ATOM 679 C CA . LYS A 1 82 ? -20.351 3.585 0.958 1.00 86.94 82 LYS A CA 1
ATOM 680 C C . LYS A 1 82 ? -18.926 3.298 0.489 1.00 86.94 82 LYS A C 1
ATOM 682 O O . LYS A 1 82 ? -18.036 4.128 0.668 1.00 86.94 82 LYS A O 1
ATOM 687 N N . LEU A 1 83 ? -18.722 2.128 -0.102 1.00 87.19 83 LEU A N 1
ATOM 688 C CA . LEU A 1 83 ? -17.406 1.668 -0.526 1.00 87.19 83 LEU A CA 1
ATOM 689 C C . LEU A 1 83 ? -17.087 2.115 -1.956 1.00 87.19 83 LEU A C 1
ATOM 691 O O . LEU A 1 83 ? -17.965 2.274 -2.802 1.00 87.19 83 LEU A O 1
ATOM 695 N N . GLY A 1 84 ? -15.801 2.334 -2.216 1.00 86.44 84 GLY A N 1
ATOM 696 C CA . GLY A 1 84 ? -15.289 2.445 -3.576 1.00 86.44 84 GLY A CA 1
ATOM 697 C C . GLY A 1 84 ? -15.019 1.061 -4.160 1.00 86.44 84 GLY A C 1
ATOM 698 O O . GLY A 1 84 ? -14.740 0.119 -3.420 1.00 86.44 84 GLY A O 1
ATOM 699 N N . ARG A 1 85 ? -15.018 0.975 -5.493 1.00 86.31 85 ARG A N 1
ATOM 700 C CA . ARG A 1 85 ? -14.819 -0.269 -6.251 1.00 86.31 85 ARG A CA 1
ATOM 701 C C . ARG A 1 85 ? -13.650 -1.123 -5.752 1.00 86.31 85 ARG A C 1
ATOM 703 O O . ARG A 1 85 ? -13.813 -2.320 -5.577 1.00 86.31 85 ARG A O 1
ATOM 710 N N . ASP A 1 86 ? -12.495 -0.517 -5.491 1.00 84.31 86 ASP A N 1
ATOM 711 C CA . ASP A 1 86 ? -11.303 -1.256 -5.053 1.00 84.31 86 ASP A CA 1
ATOM 712 C C . ASP A 1 86 ? -11.539 -1.973 -3.706 1.00 84.31 86 ASP A C 1
ATOM 714 O O . ASP A 1 86 ? -11.155 -3.126 -3.531 1.00 84.31 86 ASP A O 1
ATOM 718 N N . VAL A 1 87 ? -12.242 -1.319 -2.772 1.00 85.12 87 VAL A N 1
ATOM 719 C CA . VAL A 1 87 ? -12.579 -1.896 -1.459 1.00 85.12 87 VAL A CA 1
ATOM 720 C C . VAL A 1 87 ? -13.675 -2.957 -1.591 1.00 85.12 87 VAL A C 1
ATOM 722 O O . VAL A 1 87 ? -13.677 -3.929 -0.842 1.00 85.12 87 VAL A O 1
ATOM 725 N N . GLU A 1 88 ? -14.593 -2.816 -2.548 1.00 85.44 88 GLU A N 1
ATOM 726 C CA . GLU A 1 88 ? -15.572 -3.864 -2.863 1.00 85.44 88 GLU A CA 1
ATOM 727 C C . GLU A 1 88 ? -14.892 -5.109 -3.450 1.00 85.44 88 GLU A C 1
ATOM 729 O O . GLU A 1 88 ? -15.140 -6.223 -2.985 1.00 85.44 88 GLU A O 1
ATOM 734 N N . GLU A 1 89 ? -13.986 -4.924 -4.415 1.00 82.50 89 GLU A N 1
ATOM 735 C CA . GLU A 1 89 ? -13.222 -6.010 -5.037 1.00 82.50 89 GLU A CA 1
ATOM 736 C C . GLU A 1 89 ? -12.383 -6.755 -3.986 1.00 82.50 89 GLU A C 1
ATOM 738 O O . GLU A 1 89 ? -12.414 -7.984 -3.923 1.00 82.50 89 GLU A O 1
ATOM 743 N N . TRP A 1 90 ? -11.733 -6.036 -3.072 1.00 80.81 90 TRP A N 1
ATOM 744 C CA . TRP A 1 90 ? -11.030 -6.640 -1.938 1.00 80.81 90 TRP A CA 1
ATOM 745 C C . TRP A 1 90 ? -11.854 -7.619 -1.115 1.00 80.81 90 TRP A C 1
ATOM 747 O O . TRP A 1 90 ? -11.386 -8.703 -0.762 1.00 80.81 90 TRP A O 1
ATOM 757 N N . ARG A 1 91 ? -13.073 -7.197 -0.747 1.00 78.19 91 ARG A N 1
ATOM 758 C CA . ARG A 1 91 ? -13.954 -7.969 0.128 1.00 78.19 91 ARG A CA 1
ATOM 759 C C . ARG A 1 91 ? -14.301 -9.289 -0.539 1.00 78.19 91 ARG A C 1
ATOM 761 O O . ARG A 1 91 ? -14.426 -10.295 0.152 1.00 78.19 91 ARG A O 1
ATOM 768 N N . PHE A 1 92 ? -14.420 -9.269 -1.864 1.00 70.81 92 PHE A N 1
ATOM 769 C CA . PHE A 1 92 ? -14.738 -10.427 -2.677 1.00 70.81 92 PHE A CA 1
ATOM 770 C C . PHE A 1 92 ? -13.543 -11.374 -2.862 1.00 70.81 92 PHE A C 1
ATOM 772 O O . PHE A 1 92 ? -13.706 -12.586 -2.774 1.00 70.81 92 PHE A O 1
ATOM 779 N N . PHE A 1 93 ? -12.334 -10.840 -3.061 1.00 65.19 93 PHE A N 1
ATOM 780 C CA . PHE A 1 93 ? -11.126 -11.639 -3.315 1.00 65.19 93 PHE A CA 1
ATOM 781 C C . PHE A 1 93 ? -10.407 -12.140 -2.055 1.00 65.19 93 PHE A C 1
ATOM 783 O O . PHE A 1 93 ? -9.299 -12.647 -2.185 1.00 65.19 93 PHE A O 1
ATOM 790 N N . SER A 1 94 ? -11.019 -11.990 -0.871 1.00 57.72 94 SER A N 1
ATOM 791 C CA . SER A 1 94 ? -10.503 -12.256 0.484 1.00 57.72 94 SER A CA 1
ATOM 792 C C . SER A 1 94 ? -9.516 -13.433 0.618 1.00 57.72 94 SER A C 1
ATOM 794 O O . SER A 1 94 ? -9.834 -14.463 1.206 1.00 57.72 94 SER A O 1
ATOM 796 N N . ASN A 1 95 ? -8.272 -13.207 0.205 1.00 54.81 95 ASN A N 1
ATOM 797 C CA . ASN A 1 95 ? -7.092 -13.898 0.683 1.00 54.81 95 ASN A CA 1
ATOM 798 C C . ASN A 1 95 ? -6.446 -12.931 1.671 1.00 54.81 95 ASN A C 1
ATOM 800 O O . ASN A 1 95 ? -5.836 -11.930 1.288 1.00 54.81 95 ASN A O 1
ATOM 804 N N . THR A 1 96 ? -6.649 -13.171 2.961 1.00 57.75 96 THR A N 1
ATOM 805 C CA . THR A 1 96 ? -5.778 -12.603 3.987 1.00 57.75 96 THR A CA 1
ATOM 806 C C . THR A 1 96 ? -4.354 -12.954 3.565 1.00 57.75 96 THR A C 1
ATOM 808 O O . THR A 1 96 ? -4.036 -14.140 3.499 1.00 57.75 96 THR A O 1
ATOM 811 N N . ALA A 1 97 ? -3.519 -11.968 3.213 1.00 55.16 97 ALA A N 1
ATOM 812 C CA . ALA A 1 97 ? -2.101 -12.250 3.040 1.00 55.16 97 ALA A CA 1
ATOM 813 C C . ALA A 1 97 ? -1.609 -12.843 4.351 1.00 55.16 97 ALA A C 1
ATOM 815 O O . ALA A 1 97 ? -1.660 -12.195 5.397 1.00 55.16 97 ALA A O 1
ATOM 816 N N . THR A 1 98 ? -1.149 -14.080 4.290 1.00 58.88 98 THR A N 1
ATOM 817 C CA . THR A 1 98 ? -0.246 -14.603 5.297 1.00 58.88 98 THR A CA 1
ATOM 818 C C . THR A 1 98 ? 1.085 -13.917 5.059 1.00 58.88 98 THR A C 1
ATOM 820 O O . THR A 1 98 ? 1.698 -14.110 4.011 1.00 58.88 98 THR A O 1
ATOM 823 N N . CYS A 1 99 ? 1.494 -13.068 5.995 1.00 64.06 99 CYS A N 1
ATOM 824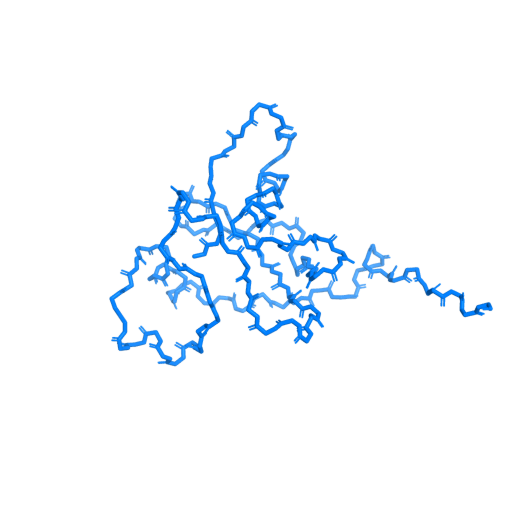 C CA . CYS A 1 99 ? 2.835 -12.511 5.990 1.00 64.06 99 CYS A CA 1
ATOM 825 C C . CYS A 1 99 ? 3.820 -13.673 6.136 1.00 64.06 99 CYS A C 1
ATOM 827 O O . CYS A 1 99 ? 3.816 -14.362 7.157 1.00 64.06 99 CYS A O 1
ATOM 829 N N . ASP A 1 100 ? 4.611 -13.924 5.095 1.00 59.72 100 ASP A N 1
ATOM 830 C CA . ASP A 1 100 ? 5.642 -14.957 5.124 1.00 59.72 100 ASP A CA 1
ATOM 831 C C . ASP A 1 100 ? 6.910 -14.385 5.773 1.00 59.72 100 ASP A C 1
ATOM 833 O O . ASP A 1 100 ? 7.839 -13.903 5.115 1.00 59.72 100 ASP A O 1
ATOM 837 N N . PHE A 1 101 ? 6.907 -14.372 7.106 1.00 58.22 101 PHE A N 1
ATOM 838 C CA . PHE A 1 101 ? 8.053 -13.932 7.903 1.00 58.22 101 PHE A CA 1
ATOM 839 C C . PHE A 1 101 ? 9.195 -14.967 7.930 1.00 58.22 101 PHE A C 1
ATOM 841 O O . PHE A 1 101 ? 10.264 -14.658 8.454 1.00 58.22 101 PHE A O 1
ATOM 848 N N . ASP A 1 102 ? 9.002 -16.166 7.363 1.00 47.84 102 ASP A N 1
ATOM 849 C CA . ASP A 1 102 ? 9.977 -17.266 7.409 1.00 47.84 102 ASP A CA 1
ATOM 850 C C . ASP A 1 102 ? 10.999 -17.230 6.258 1.00 47.84 102 ASP A C 1
ATOM 852 O O . ASP A 1 102 ? 11.976 -17.990 6.250 1.00 47.84 102 ASP A O 1
ATOM 856 N N . SER A 1 103 ? 10.844 -16.319 5.294 1.00 45.66 103 SER A N 1
ATOM 857 C CA . SER A 1 103 ? 11.868 -16.100 4.272 1.00 45.66 103 SER A CA 1
ATOM 858 C C . SER A 1 103 ? 13.079 -15.366 4.869 1.00 45.66 103 SER A C 1
ATOM 860 O O . SER A 1 103 ? 12.976 -14.290 5.456 1.00 45.66 103 SER A O 1
ATOM 862 N N . LYS A 1 104 ? 14.271 -15.958 4.716 1.00 44.72 104 LYS A N 1
ATOM 863 C CA . LYS A 1 104 ? 15.557 -15.463 5.255 1.00 44.72 104 LYS A CA 1
ATOM 864 C C . LYS A 1 104 ? 15.929 -14.027 4.842 1.00 44.72 104 LYS A C 1
ATOM 866 O O . LYS A 1 104 ? 16.869 -13.476 5.403 1.00 44.72 104 LYS A O 1
ATOM 871 N N . GLU A 1 105 ? 15.217 -13.433 3.888 1.00 49.56 105 GLU A N 1
ATOM 872 C CA . GLU A 1 105 ? 15.403 -12.051 3.425 1.00 49.56 105 GLU A CA 1
ATOM 873 C C . GLU A 1 105 ? 14.707 -11.006 4.316 1.00 49.56 105 GLU A C 1
ATOM 875 O O . GLU A 1 105 ? 15.062 -9.835 4.255 1.00 49.56 105 GLU A O 1
ATOM 880 N N . ASN A 1 106 ? 13.792 -11.424 5.200 1.00 48.12 106 ASN A N 1
ATOM 881 C CA . ASN A 1 106 ? 13.083 -10.551 6.145 1.00 48.12 106 ASN A CA 1
ATOM 882 C C . ASN A 1 106 ? 13.665 -10.595 7.573 1.00 48.12 106 ASN A C 1
ATOM 884 O O . ASN A 1 106 ? 13.042 -10.106 8.520 1.00 48.12 106 ASN A O 1
ATOM 888 N N . GLN A 1 107 ? 14.851 -11.188 7.763 1.00 40.41 107 GLN A N 1
ATOM 889 C CA . GLN A 1 107 ? 15.488 -11.235 9.079 1.00 40.41 107 GLN A CA 1
ATOM 890 C C . GLN A 1 107 ? 16.108 -9.879 9.437 1.00 40.41 107 GLN A C 1
ATOM 892 O O . GLN A 1 107 ? 17.105 -9.441 8.870 1.00 40.41 107 GLN A O 1
ATOM 897 N N . ILE A 1 108 ? 15.469 -9.248 10.419 1.00 52.38 108 ILE A N 1
ATOM 898 C CA . ILE A 1 108 ? 15.892 -8.090 11.210 1.00 52.38 108 ILE A CA 1
ATOM 899 C C . ILE A 1 108 ? 17.426 -8.076 11.395 1.00 52.38 108 ILE A C 1
ATOM 901 O O . ILE A 1 108 ? 17.960 -9.023 11.983 1.00 52.38 108 ILE A O 1
ATOM 905 N N . PRO A 1 109 ? 18.157 -7.008 11.011 1.00 40.69 109 PRO A N 1
ATOM 906 C CA . PRO A 1 109 ? 19.432 -6.730 11.652 1.00 40.69 109 PRO A CA 1
ATOM 907 C C . PRO A 1 109 ? 19.106 -6.439 13.113 1.00 40.69 109 PRO A C 1
ATOM 909 O O . PRO A 1 109 ? 18.472 -5.427 13.416 1.00 40.69 109 PRO A O 1
ATOM 912 N N . GLN A 1 110 ? 19.461 -7.359 14.012 1.00 40.66 110 GLN A N 1
ATOM 913 C CA . GLN A 1 110 ? 19.370 -7.095 15.441 1.00 40.66 110 GLN A CA 1
ATOM 914 C C . GLN A 1 110 ? 20.128 -5.797 15.704 1.00 40.66 110 GLN A C 1
ATOM 916 O O . GLN A 1 110 ? 21.325 -5.707 15.426 1.00 40.66 110 GLN A O 1
ATOM 921 N N . VAL A 1 111 ? 19.410 -4.776 16.171 1.00 42.62 111 VAL A N 1
ATOM 922 C CA . VAL A 1 111 ? 20.040 -3.561 16.670 1.00 42.62 111 VAL A CA 1
ATOM 923 C C . VAL A 1 111 ? 20.875 -4.023 17.857 1.00 42.62 111 VAL A C 1
ATOM 925 O O . VAL A 1 111 ? 20.336 -4.515 18.845 1.00 42.62 111 VAL A O 1
ATOM 928 N N . ALA A 1 112 ? 22.194 -3.997 17.697 1.00 41.53 112 ALA A N 1
ATOM 929 C CA . ALA A 1 112 ? 23.102 -4.258 18.793 1.00 41.53 112 ALA A CA 1
ATOM 930 C C . ALA A 1 112 ? 22.952 -3.092 19.771 1.00 41.53 112 ALA A C 1
ATOM 932 O O . ALA A 1 112 ? 23.348 -1.971 19.451 1.00 41.53 112 ALA A O 1
ATOM 933 N N . ASP A 1 113 ? 22.340 -3.355 20.923 1.00 43.59 113 ASP A N 1
ATOM 934 C CA . ASP A 1 113 ? 22.377 -2.436 22.053 1.00 43.59 113 ASP A CA 1
ATOM 935 C C . ASP A 1 113 ? 23.850 -2.225 22.441 1.00 43.59 113 ASP A C 1
ATOM 937 O O . ASP A 1 113 ? 24.565 -3.182 22.760 1.00 43.59 113 ASP A O 1
ATOM 941 N N . GLY A 1 114 ? 24.306 -0.976 22.350 1.00 41.62 114 GLY A N 1
ATOM 942 C CA . GLY A 1 114 ? 25.630 -0.508 22.761 1.00 41.62 114 GLY A CA 1
ATOM 943 C C . GLY A 1 114 ? 25.513 0.632 23.755 1.00 41.62 114 GLY A C 1
ATOM 944 O O . GLY A 1 114 ? 24.555 1.426 23.621 1.00 41.62 114 GLY A O 1
#

Radius of gyration: 15.38 Å; chains: 1; bounding box: 48×35×37 Å

Secondary structure (DSSP, 8-state):
-------TT-SSHHHHHHHHHHHHH---BTTTEEES-SSPEEETTEEE--EEE-----SPPP-TTT-S------GGGGGGS---HHHHHHHHS-------TTSGGG--------

Foldseek 3Di:
DQDDDDDPPQPDVVSRVQVSCCAAFVDHDPPFKHWLDPAFDDQPNDTDTDIDTPDPPQGTDGDVVPDVGDHDDDPVNVVVDDDDPVNVSCVVVDDPRRRCCVPPVNDDPPPPDD

Sequence (114 aa):
WTKGHREDVDATWLDTAIREVKEESGFELGKDYWLCTSAPVQWGKRLYWQGITFTDKPVPVHNENEHTNIGWFLKENLESLKLGRDVEEWRFFSNTATCDFDSKENQIPQVADG

pLDDT: mean 78.88, std 15.86, range [40.41, 96.56]